Protein AF-A0A1J5MTZ0-F1 (afdb_monomer_lite)

pLDDT: mean 85.76, std 18.76, range [38.5, 98.38]

Structure (mmCIF, N/CA/C/O backbone):
data_AF-A0A1J5MTZ0-F1
#
_entry.id   AF-A0A1J5MTZ0-F1
#
loop_
_atom_site.group_PDB
_atom_site.id
_atom_site.type_symbol
_atom_site.label_atom_id
_atom_site.label_alt_id
_atom_site.label_comp_id
_atom_site.label_asym_id
_atom_site.label_entity_id
_atom_site.label_seq_id
_atom_site.pdbx_PDB_ins_code
_atom_site.Cartn_x
_atom_site.Cartn_y
_atom_site.Cartn_z
_atom_site.occupancy
_atom_site.B_iso_or_equiv
_atom_site.auth_seq_id
_atom_site.auth_comp_id
_atom_site.auth_asym_id
_atom_site.auth_atom_id
_atom_site.pdbx_PDB_model_num
ATOM 1 N N . MET A 1 1 ? 40.871 6.399 12.854 1.00 38.50 1 MET A N 1
ATOM 2 C CA . MET A 1 1 ? 39.591 7.140 12.763 1.00 38.50 1 MET A CA 1
ATOM 3 C C . MET A 1 1 ? 38.499 6.171 12.326 1.00 38.50 1 MET A C 1
ATOM 5 O O . MET A 1 1 ? 38.584 5.656 11.219 1.00 38.50 1 MET A O 1
ATOM 9 N N . ALA A 1 2 ? 37.524 5.854 13.182 1.00 43.09 2 ALA A N 1
ATOM 10 C CA . ALA A 1 2 ? 36.423 4.961 12.815 1.00 43.09 2 ALA A CA 1
ATOM 11 C C . ALA A 1 2 ? 35.306 5.757 12.118 1.00 43.09 2 ALA A C 1
ATOM 13 O O . ALA A 1 2 ? 34.785 6.725 12.670 1.00 43.09 2 ALA A O 1
ATOM 14 N N . LYS A 1 3 ? 34.948 5.355 10.895 1.00 49.22 3 LYS A N 1
ATOM 15 C CA . LYS A 1 3 ? 33.799 5.883 10.146 1.00 49.22 3 LYS A CA 1
ATOM 16 C C . LYS A 1 3 ? 32.517 5.452 10.870 1.00 49.22 3 LYS A C 1
ATOM 18 O O . LYS A 1 3 ? 32.159 4.278 10.833 1.00 49.22 3 LYS A O 1
ATOM 23 N N . VAL A 1 4 ? 31.820 6.384 11.521 1.00 53.94 4 VAL A N 1
ATOM 24 C CA . VAL A 1 4 ? 30.452 6.146 12.005 1.00 53.94 4 VAL A CA 1
ATOM 25 C C . VAL A 1 4 ? 29.535 6.099 10.787 1.00 53.94 4 VAL A C 1
ATOM 27 O O . VAL A 1 4 ? 29.162 7.129 10.227 1.00 53.94 4 VAL A O 1
ATOM 30 N N . TRP A 1 5 ? 29.174 4.895 10.357 1.00 55.31 5 TRP A N 1
ATOM 31 C CA . TRP A 1 5 ? 28.112 4.704 9.378 1.00 55.31 5 TRP A CA 1
ATOM 32 C C . TRP A 1 5 ? 26.765 4.979 10.056 1.00 55.31 5 TRP A C 1
ATOM 34 O O . TRP A 1 5 ? 26.237 4.143 10.789 1.00 55.31 5 TRP A O 1
ATOM 44 N N . LYS A 1 6 ? 26.181 6.162 9.824 1.00 52.44 6 LYS A N 1
ATOM 45 C CA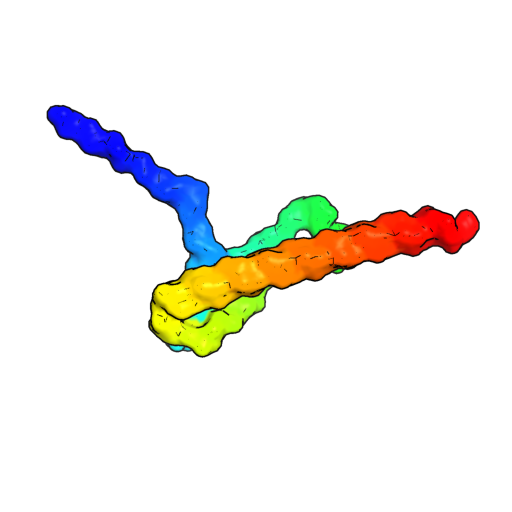 . LYS A 1 6 ? 24.751 6.379 10.084 1.00 52.44 6 LYS A CA 1
ATOM 46 C C . LYS A 1 6 ? 23.961 5.570 9.053 1.00 52.44 6 LYS A C 1
ATOM 48 O O . LYS A 1 6 ? 23.795 6.008 7.921 1.00 52.44 6 LYS A O 1
ATOM 53 N N . MET A 1 7 ? 23.475 4.397 9.451 1.00 47.78 7 MET A N 1
ATOM 54 C CA . MET A 1 7 ? 22.490 3.631 8.680 1.00 47.78 7 MET A CA 1
ATOM 55 C C . MET A 1 7 ? 21.280 4.527 8.349 1.00 47.78 7 MET A C 1
ATOM 57 O O . MET A 1 7 ? 20.743 5.158 9.270 1.00 47.78 7 MET A O 1
ATOM 61 N N . PRO A 1 8 ? 20.810 4.604 7.090 1.00 51.53 8 PRO A N 1
ATOM 62 C CA . PRO A 1 8 ? 19.560 5.291 6.784 1.00 51.53 8 PRO A CA 1
ATOM 63 C C . PRO A 1 8 ? 18.405 4.570 7.500 1.00 51.53 8 PRO A C 1
ATOM 65 O O . PRO A 1 8 ? 18.067 3.428 7.201 1.00 51.53 8 PRO A O 1
ATOM 68 N N . LYS A 1 9 ? 17.815 5.233 8.504 1.00 56.88 9 LYS A N 1
ATOM 69 C CA . LYS A 1 9 ? 16.848 4.663 9.467 1.00 56.88 9 LYS A CA 1
ATOM 70 C C . LYS A 1 9 ? 15.436 4.389 8.910 1.00 56.88 9 LYS A C 1
ATOM 72 O O . LYS A 1 9 ? 14.495 4.256 9.689 1.00 56.88 9 LYS A O 1
ATOM 77 N N . LYS A 1 10 ? 15.246 4.278 7.593 1.00 61.84 10 LYS A N 1
ATOM 78 C CA . LYS A 1 10 ? 13.968 3.848 7.002 1.00 61.84 10 LYS A CA 1
ATOM 79 C C . LYS A 1 10 ? 14.233 2.846 5.888 1.00 61.84 10 LYS A C 1
ATOM 81 O O . LYS A 1 10 ? 14.879 3.179 4.901 1.00 61.84 10 LYS A O 1
ATOM 86 N N . ARG A 1 11 ? 13.727 1.620 6.060 1.00 69.56 11 ARG A N 1
ATOM 87 C CA . ARG A 1 11 ? 13.646 0.645 4.967 1.00 69.56 11 ARG A CA 1
ATOM 88 C C . ARG A 1 11 ? 12.783 1.253 3.861 1.00 69.56 11 ARG A C 1
ATOM 90 O O . ARG A 1 11 ? 11.754 1.855 4.173 1.00 69.56 11 ARG A O 1
ATOM 97 N N . ALA A 1 12 ? 13.219 1.129 2.609 1.00 83.69 12 ALA A N 1
ATOM 98 C CA . ALA A 1 12 ? 12.416 1.541 1.466 1.00 83.69 12 ALA A CA 1
ATOM 99 C C . ALA A 1 12 ? 11.028 0.875 1.550 1.00 83.69 12 ALA A C 1
ATOM 101 O O . ALA A 1 12 ? 10.947 -0.298 1.926 1.00 83.69 12 ALA A O 1
ATOM 102 N N . PRO A 1 13 ? 9.934 1.585 1.229 1.00 89.75 13 PRO A N 1
ATOM 103 C CA . PRO A 1 13 ? 8.579 1.040 1.321 1.00 89.75 13 PRO A CA 1
ATOM 104 C C . PRO A 1 13 ? 8.255 0.070 0.171 1.00 89.75 13 PRO A C 1
ATOM 106 O O . PRO A 1 13 ? 7.091 -0.147 -0.152 1.00 89.75 13 PRO A O 1
ATOM 109 N N . TYR A 1 14 ? 9.274 -0.490 -0.481 1.00 95.44 14 TYR A N 1
ATOM 110 C CA . TYR A 1 14 ? 9.145 -1.423 -1.585 1.00 95.44 14 TYR A CA 1
ATOM 111 C C . TYR A 1 14 ? 10.244 -2.487 -1.547 1.00 95.44 14 TYR A C 1
ATOM 113 O O . TYR A 1 14 ? 11.287 -2.306 -0.920 1.00 95.44 14 TYR A O 1
ATOM 121 N N . TYR A 1 15 ? 9.994 -3.603 -2.220 1.00 96.06 15 TYR A N 1
ATOM 122 C CA . TYR A 1 15 ? 10.907 -4.733 -2.338 1.00 96.06 15 TYR A CA 1
ATOM 123 C C . TYR A 1 15 ? 10.797 -5.367 -3.729 1.00 96.06 15 TYR A C 1
ATOM 125 O O . TYR A 1 15 ? 9.782 -5.211 -4.410 1.00 96.06 15 TYR A O 1
ATOM 133 N N . TRP A 1 16 ? 11.852 -6.056 -4.161 1.00 96.44 16 TRP A N 1
ATOM 134 C CA . TRP A 1 16 ? 11.853 -6.847 -5.391 1.00 96.44 16 TRP A CA 1
ATOM 135 C C . TRP A 1 16 ? 11.381 -8.270 -5.103 1.00 96.44 16 TRP A C 1
ATOM 137 O O . TRP A 1 16 ? 11.887 -8.911 -4.183 1.00 96.44 16 TRP A O 1
ATOM 147 N N . ASP A 1 17 ? 10.447 -8.774 -5.901 1.00 96.12 17 ASP A N 1
ATOM 148 C CA . ASP A 1 17 ? 10.017 -10.173 -5.882 1.00 96.12 17 ASP A CA 1
ATOM 149 C C . ASP A 1 17 ? 9.528 -10.587 -7.275 1.00 96.12 17 ASP A C 1
ATOM 151 O O . ASP A 1 17 ? 9.101 -9.742 -8.055 1.00 96.12 17 ASP A O 1
ATOM 155 N N . ARG A 1 18 ? 9.590 -11.880 -7.616 1.00 93.50 18 ARG A N 1
ATOM 156 C CA . ARG A 1 18 ? 8.976 -12.466 -8.832 1.00 93.50 18 ARG A CA 1
ATOM 157 C C . ARG A 1 18 ? 9.092 -11.621 -10.119 1.00 93.50 18 ARG A C 1
ATOM 159 O O . ARG A 1 18 ? 8.166 -11.567 -10.924 1.00 93.50 18 ARG A O 1
ATOM 166 N N . GLY A 1 19 ? 10.234 -10.964 -10.328 1.00 96.62 19 GLY A N 1
ATOM 167 C CA . GLY A 1 19 ? 10.497 -10.174 -11.532 1.00 96.62 19 GLY A CA 1
ATOM 168 C C . GLY A 1 19 ? 9.899 -8.762 -11.557 1.00 96.62 19 GLY A C 1
ATOM 169 O O . GLY A 1 19 ? 9.745 -8.219 -12.649 1.00 96.62 19 GLY A O 1
ATOM 170 N N . GLY A 1 20 ? 9.556 -8.165 -10.413 1.00 97.81 20 GLY A N 1
ATOM 171 C CA . GLY A 1 20 ? 9.111 -6.773 -10.335 1.00 97.81 20 GLY A CA 1
ATOM 172 C C . GLY A 1 20 ? 9.150 -6.194 -8.921 1.00 97.81 20 GLY A C 1
ATOM 173 O O . GLY A 1 20 ? 9.347 -6.905 -7.935 1.00 97.81 20 GLY A O 1
ATOM 174 N N . TYR A 1 21 ? 8.949 -4.882 -8.818 1.00 98.38 21 TYR A N 1
ATOM 175 C CA . TYR A 1 21 ? 8.874 -4.203 -7.527 1.00 98.38 21 TYR A CA 1
ATOM 176 C C . TYR A 1 21 ? 7.454 -4.186 -6.951 1.00 98.38 21 TYR A C 1
ATOM 178 O O . TYR A 1 21 ? 6.468 -3.993 -7.667 1.00 98.38 21 TYR A O 1
ATOM 186 N N . TYR A 1 22 ? 7.366 -4.332 -5.632 1.00 98.25 22 TYR A N 1
ATOM 187 C CA . TYR A 1 22 ? 6.134 -4.311 -4.849 1.00 98.25 22 TYR A CA 1
ATOM 188 C C . TYR A 1 22 ? 6.268 -3.324 -3.699 1.00 98.25 22 TYR A C 1
ATOM 190 O O . TYR A 1 22 ? 7.285 -3.307 -3.016 1.00 98.25 22 TYR A O 1
ATOM 198 N N . PHE A 1 23 ? 5.232 -2.534 -3.452 1.00 98.12 23 PHE A N 1
ATOM 199 C CA . PHE A 1 23 ? 5.075 -1.749 -2.236 1.00 98.12 23 PHE A CA 1
ATOM 200 C C . PHE A 1 23 ? 4.618 -2.647 -1.085 1.00 98.12 23 PHE A C 1
ATOM 202 O O . PHE A 1 23 ? 3.764 -3.511 -1.284 1.00 98.12 23 PHE A O 1
ATOM 209 N N . LEU A 1 24 ? 5.148 -2.414 0.117 1.00 96.38 24 LEU A N 1
ATOM 210 C CA . LEU A 1 24 ? 4.717 -3.071 1.351 1.00 96.38 24 LEU A CA 1
ATOM 211 C C . LEU A 1 24 ? 4.556 -2.036 2.460 1.00 96.38 24 LEU A C 1
ATOM 213 O O . LEU A 1 24 ? 5.511 -1.349 2.827 1.00 96.38 24 LEU A O 1
ATOM 217 N N . LYS A 1 25 ? 3.377 -2.013 3.085 1.00 95.31 25 LYS A N 1
ATOM 218 C CA . LYS A 1 25 ? 3.146 -1.253 4.315 1.00 95.31 25 LYS A CA 1
ATOM 219 C C . LYS A 1 25 ? 2.299 -2.039 5.297 1.00 95.31 25 LYS A C 1
ATOM 221 O O . LYS A 1 25 ? 1.222 -2.520 4.969 1.00 95.31 25 LYS A O 1
ATOM 226 N N . TRP A 1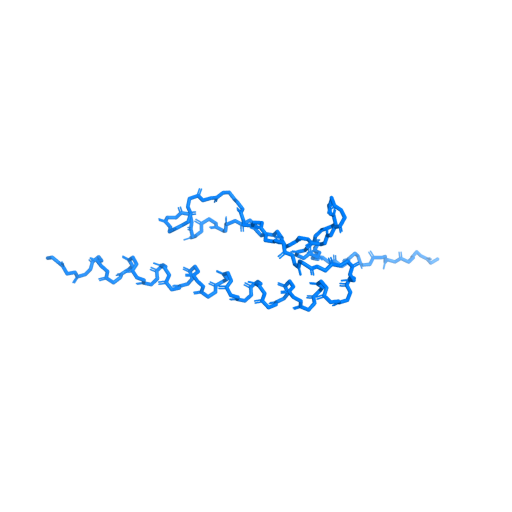 26 ? 2.790 -2.156 6.523 1.00 96.25 26 TRP A N 1
ATOM 227 C CA . TRP A 1 26 ? 2.039 -2.744 7.628 1.00 96.25 26 TRP A CA 1
ATOM 228 C C . TRP A 1 26 ? 0.896 -1.828 8.031 1.00 96.25 26 TRP A C 1
ATOM 230 O O . TRP A 1 26 ? 1.116 -0.620 8.131 1.00 96.25 26 TRP A O 1
ATOM 240 N N . VAL A 1 27 ? -0.284 -2.393 8.297 1.00 96.38 27 VAL A N 1
ATOM 241 C CA . VAL A 1 27 ? -1.434 -1.617 8.774 1.00 96.38 27 VAL A CA 1
ATOM 242 C C . VAL A 1 27 ? -1.140 -1.132 10.202 1.00 96.38 27 VAL A C 1
ATOM 244 O O . VAL A 1 27 ? -0.983 -1.954 11.118 1.00 96.38 27 VAL A O 1
ATOM 247 N N . PRO A 1 28 ? -1.027 0.191 10.438 1.00 95.75 28 PRO A N 1
ATOM 248 C CA . PRO A 1 28 ? -0.812 0.733 11.774 1.00 95.75 28 PRO A CA 1
ATOM 249 C C . PRO A 1 28 ? -1.956 0.363 12.720 1.00 95.75 28 PRO A C 1
ATOM 251 O O . PRO A 1 28 ? -3.116 0.333 12.319 1.00 95.75 28 PRO A O 1
ATOM 254 N N . LYS A 1 29 ? -1.650 0.162 14.010 1.00 95.19 29 LYS A N 1
ATOM 255 C CA . LYS A 1 29 ? -2.635 -0.266 15.024 1.00 95.19 29 LYS A CA 1
ATOM 256 C C . LYS A 1 29 ? -3.914 0.586 15.024 1.00 95.19 29 LYS A C 1
ATOM 258 O O . LYS A 1 29 ? -4.993 0.022 15.148 1.00 95.19 29 LYS A O 1
ATOM 263 N N . ARG A 1 30 ? -3.793 1.909 14.836 1.00 94.94 30 ARG A N 1
ATOM 264 C CA . ARG A 1 30 ? -4.931 2.849 14.816 1.00 94.94 30 ARG A CA 1
ATOM 265 C C . ARG A 1 30 ? -5.928 2.621 13.676 1.00 94.94 30 ARG A C 1
ATOM 267 O O . ARG A 1 30 ? -7.056 3.065 13.790 1.00 94.94 30 ARG A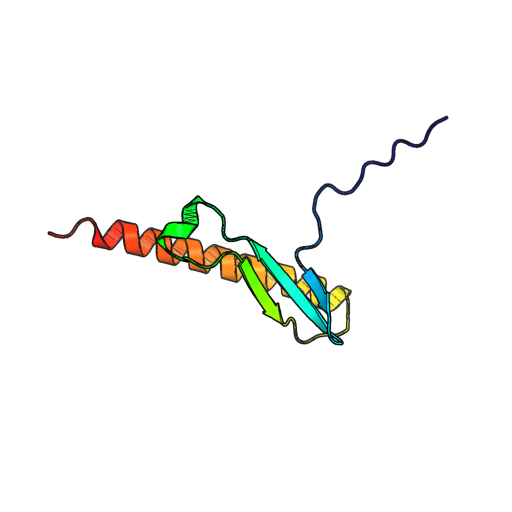 O 1
ATOM 274 N N . TYR A 1 31 ? -5.516 1.944 12.607 1.00 96.00 31 TYR A N 1
ATOM 275 C CA . TYR A 1 31 ? -6.372 1.649 11.459 1.00 96.00 31 TYR A CA 1
ATOM 276 C C . TYR A 1 31 ? -6.861 0.203 11.434 1.00 96.00 31 TYR A C 1
ATOM 278 O O . TYR A 1 31 ? -7.613 -0.160 10.543 1.00 96.00 31 TYR A O 1
ATOM 286 N N . ARG A 1 32 ? -6.497 -0.635 12.414 1.00 93.94 32 ARG A N 1
ATOM 287 C CA . ARG A 1 32 ? -6.944 -2.039 12.437 1.00 93.94 32 ARG A CA 1
ATOM 288 C C . ARG A 1 32 ? -8.457 -2.206 12.599 1.00 93.94 32 ARG A C 1
ATOM 290 O O . ARG A 1 32 ? -8.974 -3.273 12.302 1.00 93.94 32 ARG A O 1
ATOM 297 N N . THR A 1 33 ? -9.155 -1.176 13.078 1.00 94.06 33 THR A N 1
ATOM 298 C CA . THR A 1 33 ? -10.624 -1.156 13.171 1.00 94.06 33 THR A CA 1
ATOM 299 C C . THR A 1 33 ? -11.300 -0.920 11.820 1.00 94.06 33 THR A C 1
ATOM 301 O O . THR A 1 33 ? -12.446 -1.324 11.644 1.00 94.06 33 THR A O 1
ATOM 304 N N . VAL A 1 34 ? -10.605 -0.282 10.870 1.00 95.06 34 VAL A N 1
ATOM 305 C CA . VAL A 1 34 ? -11.106 0.017 9.515 1.00 95.06 34 VAL A CA 1
ATOM 306 C C . VAL A 1 34 ? -10.511 -0.887 8.440 1.00 95.06 34 VAL A C 1
ATOM 308 O O . VAL A 1 34 ? -11.132 -1.100 7.406 1.00 95.06 34 VAL A O 1
ATOM 311 N N . ASP A 1 35 ? -9.317 -1.427 8.675 1.00 94.25 35 ASP A N 1
ATOM 312 C CA . ASP A 1 35 ? -8.625 -2.346 7.779 1.00 94.25 35 ASP A CA 1
ATOM 313 C C . ASP A 1 35 ? -8.065 -3.520 8.603 1.00 94.25 35 ASP A C 1
ATOM 315 O O . ASP A 1 35 ? -7.051 -3.368 9.291 1.00 94.25 35 ASP A O 1
ATOM 319 N N . PRO A 1 36 ? -8.714 -4.699 8.574 1.00 93.62 36 PRO A N 1
ATOM 320 C CA . PRO A 1 36 ? -8.308 -5.845 9.385 1.00 93.62 36 PRO A CA 1
ATOM 321 C C . PRO A 1 36 ? -7.061 -6.558 8.841 1.00 93.62 36 PRO A C 1
ATOM 323 O O . PRO A 1 36 ? -6.586 -7.518 9.452 1.00 93.62 36 PRO A O 1
ATOM 326 N N . ARG A 1 37 ? -6.527 -6.143 7.683 1.00 96.00 37 ARG A N 1
ATOM 327 C CA . ARG A 1 37 ? -5.343 -6.769 7.088 1.00 96.00 37 ARG A CA 1
ATOM 328 C C . ARG A 1 37 ? -4.115 -6.547 7.971 1.00 96.00 37 ARG A C 1
ATOM 330 O O . ARG A 1 37 ? -3.994 -5.576 8.712 1.00 96.00 37 ARG A O 1
ATOM 337 N N . GLN A 1 38 ? -3.146 -7.450 7.857 1.00 96.00 38 GLN A N 1
ATOM 338 C CA . GLN A 1 38 ? -1.859 -7.302 8.535 1.00 96.00 38 GLN A CA 1
ATOM 339 C C . GLN A 1 38 ? -0.964 -6.269 7.825 1.00 96.00 38 GLN A C 1
ATOM 341 O O . GLN A 1 38 ? -0.303 -5.441 8.461 1.00 96.00 38 GLN A O 1
ATOM 346 N N . SER A 1 39 ? -0.962 -6.308 6.495 1.00 95.88 39 SER A N 1
ATOM 347 C CA . SER A 1 39 ? -0.212 -5.412 5.626 1.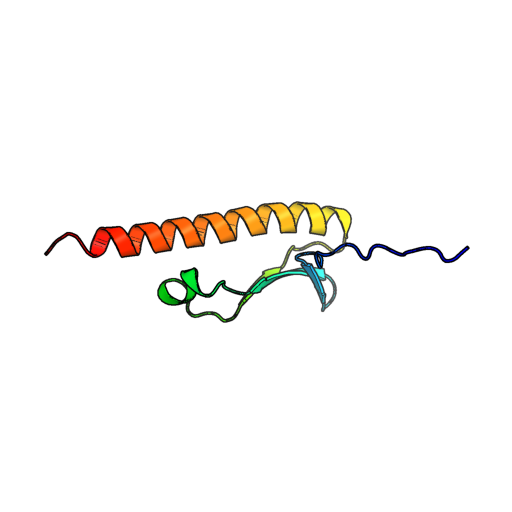00 95.88 39 SER A CA 1
ATOM 348 C C . SER A 1 39 ? -0.923 -5.234 4.286 1.00 95.88 39 SER A C 1
ATOM 350 O O . SER A 1 39 ? -1.762 -6.041 3.882 1.00 95.88 39 SER A O 1
ATOM 352 N N . VAL A 1 40 ? -0.569 -4.155 3.599 1.00 96.44 40 VAL A N 1
ATOM 353 C CA . VAL A 1 40 ? -0.961 -3.856 2.227 1.00 96.44 40 VAL A CA 1
ATOM 354 C C . VAL A 1 40 ? 0.250 -4.103 1.338 1.00 96.44 40 VAL A C 1
ATOM 356 O O . VAL A 1 40 ? 1.311 -3.508 1.552 1.00 96.44 40 VAL A O 1
ATOM 359 N N . VAL A 1 41 ? 0.079 -4.986 0.353 1.00 97.25 41 VAL A N 1
ATOM 360 C CA . VAL A 1 41 ? 1.071 -5.291 -0.682 1.00 97.25 41 VAL A CA 1
ATOM 361 C C . VAL A 1 41 ? 0.484 -4.919 -2.034 1.00 97.25 41 VAL A C 1
ATOM 363 O O . VAL A 1 41 ? -0.613 -5.361 -2.369 1.00 97.25 41 VAL A O 1
ATOM 366 N N . ILE A 1 42 ? 1.195 -4.097 -2.801 1.00 97.38 42 ILE A N 1
ATOM 367 C CA . ILE A 1 42 ? 0.726 -3.588 -4.096 1.00 97.38 42 ILE A CA 1
ATOM 368 C C . ILE A 1 42 ? 1.853 -3.747 -5.113 1.00 97.38 42 ILE A C 1
ATOM 370 O O . ILE A 1 42 ? 2.973 -3.309 -4.860 1.00 97.38 42 ILE A O 1
ATOM 374 N N . SER A 1 43 ? 1.579 -4.359 -6.268 1.00 97.69 43 SER A N 1
ATOM 375 C CA . SER A 1 43 ? 2.559 -4.395 -7.358 1.00 97.69 43 SER A CA 1
ATOM 376 C C . SER A 1 43 ? 2.771 -2.988 -7.916 1.00 97.69 43 SER A C 1
ATOM 378 O O . SER A 1 43 ? 1.816 -2.260 -8.171 1.00 97.69 43 SER A O 1
ATOM 380 N N . LEU A 1 44 ? 4.028 -2.596 -8.120 1.00 98.00 44 LEU A N 1
ATOM 381 C CA . LEU A 1 44 ? 4.382 -1.308 -8.725 1.00 98.00 44 LEU A CA 1
ATOM 382 C C . LEU A 1 44 ? 4.477 -1.395 -10.253 1.00 98.00 44 LEU A C 1
ATOM 384 O O . LEU A 1 44 ? 4.703 -0.379 -10.917 1.00 98.00 44 LEU A O 1
ATOM 388 N N . HIS A 1 45 ? 4.301 -2.600 -10.810 1.00 97.06 45 HIS A N 1
ATOM 389 C CA . HIS A 1 45 ? 4.309 -2.865 -12.249 1.00 97.06 45 HIS A CA 1
ATOM 390 C C . HIS A 1 45 ? 5.515 -2.238 -12.957 1.00 97.06 45 HIS A C 1
ATOM 392 O O . HIS A 1 45 ? 5.395 -1.640 -14.023 1.00 97.06 45 HIS A O 1
ATOM 398 N N . THR A 1 46 ? 6.682 -2.313 -12.324 1.00 97.31 46 THR A N 1
ATOM 399 C CA . THR A 1 46 ? 7.938 -1.852 -12.904 1.00 97.31 46 THR A CA 1
ATOM 400 C C . THR A 1 46 ? 9.075 -2.754 -12.462 1.00 97.31 46 THR A C 1
ATOM 402 O O . THR A 1 46 ? 9.025 -3.376 -11.393 1.00 97.31 46 THR A O 1
ATOM 405 N N . LYS A 1 47 ? 10.085 -2.828 -13.326 1.00 97.81 47 LYS A N 1
ATOM 406 C CA . LYS A 1 47 ? 11.367 -3.464 -13.047 1.00 97.81 47 LYS A CA 1
ATOM 407 C C . LYS A 1 47 ? 12.474 -2.446 -12.752 1.00 97.81 47 LYS A C 1
ATOM 409 O O . LYS A 1 47 ? 13.573 -2.855 -12.403 1.00 97.81 47 LYS A O 1
ATOM 414 N N . ASP A 1 48 ? 12.191 -1.153 -12.901 1.00 97.06 48 ASP A N 1
ATOM 415 C CA . ASP A 1 48 ? 13.129 -0.063 -12.648 1.00 97.06 48 ASP A CA 1
ATOM 416 C C . ASP A 1 48 ? 13.002 0.433 -11.202 1.00 97.06 48 ASP A C 1
ATOM 418 O O . ASP A 1 48 ? 11.908 0.756 -10.732 1.00 97.06 48 ASP A O 1
ATOM 422 N N . GLU A 1 49 ? 14.121 0.485 -10.479 1.00 95.44 49 GLU A N 1
ATOM 423 C CA . GLU A 1 49 ? 14.128 0.834 -9.054 1.00 95.44 49 GLU A CA 1
ATOM 424 C C . GLU A 1 49 ? 13.776 2.307 -8.809 1.00 95.44 49 GLU A C 1
ATOM 426 O O . GLU A 1 49 ? 13.076 2.640 -7.849 1.00 95.44 49 GLU A O 1
ATOM 431 N N . LEU A 1 50 ? 14.225 3.210 -9.686 1.00 96.06 50 LEU A N 1
ATOM 432 C CA . LEU A 1 50 ? 13.958 4.641 -9.547 1.00 96.06 50 LEU A CA 1
ATOM 433 C C . LEU A 1 50 ? 12.476 4.944 -9.786 1.00 96.06 50 LEU A C 1
ATOM 435 O O . LEU A 1 50 ? 11.871 5.746 -9.067 1.00 96.06 50 LEU A O 1
ATOM 439 N N . GLU A 1 51 ? 11.871 4.296 -10.774 1.00 97.62 51 GLU A N 1
ATOM 440 C CA . GLU A 1 51 ? 10.436 4.329 -11.016 1.00 9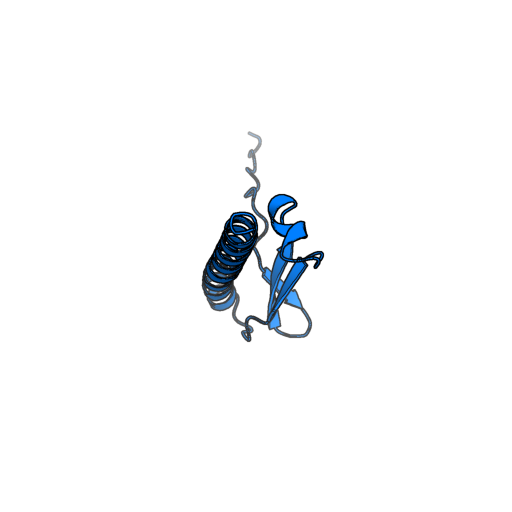7.62 51 GLU A CA 1
ATOM 441 C C . GLU A 1 51 ? 9.666 3.693 -9.850 1.00 97.62 51 GLU A C 1
ATOM 443 O O . GLU A 1 51 ? 8.683 4.275 -9.381 1.00 97.62 51 GLU A O 1
ATOM 448 N N . ALA A 1 52 ? 10.137 2.558 -9.321 1.00 97.62 52 ALA A N 1
ATOM 449 C CA . ALA A 1 52 ? 9.546 1.913 -8.152 1.00 97.62 52 ALA A CA 1
ATOM 450 C C . ALA A 1 52 ? 9.539 2.849 -6.940 1.00 97.62 52 ALA A C 1
ATOM 452 O O . ALA A 1 52 ? 8.510 2.984 -6.281 1.00 97.62 52 ALA A O 1
ATOM 453 N N . ALA A 1 53 ? 10.630 3.574 -6.684 1.00 96.44 53 ALA A N 1
ATOM 454 C CA . ALA A 1 53 ? 10.707 4.541 -5.594 1.00 96.44 53 ALA A CA 1
ATOM 455 C C . ALA A 1 53 ? 9.663 5.663 -5.726 1.00 96.44 53 ALA A C 1
ATOM 457 O O . ALA A 1 53 ? 8.980 5.997 -4.753 1.00 96.44 53 ALA A O 1
ATOM 458 N N . LYS A 1 54 ? 9.493 6.215 -6.935 1.00 96.94 54 LYS A N 1
ATOM 459 C CA . LYS A 1 54 ? 8.486 7.253 -7.219 1.00 96.94 54 LYS A CA 1
ATOM 460 C C . LYS A 1 54 ? 7.067 6.718 -7.028 1.00 96.94 54 LYS A C 1
ATOM 462 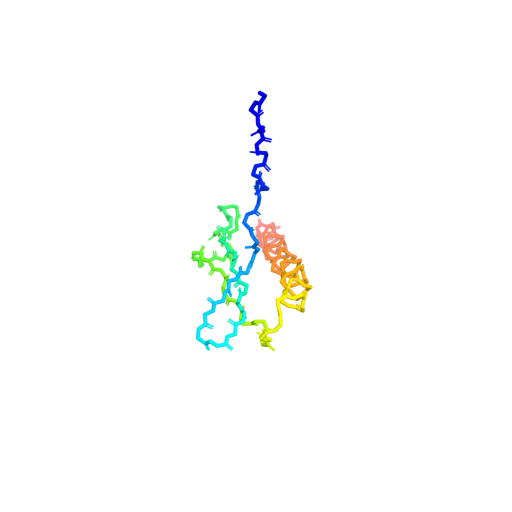O O . LYS A 1 54 ? 6.256 7.353 -6.352 1.00 96.94 54 LYS A O 1
ATOM 467 N N . LYS A 1 55 ? 6.775 5.536 -7.581 1.00 97.94 55 LYS A N 1
ATOM 468 C CA . LYS A 1 55 ? 5.460 4.893 -7.467 1.00 97.94 55 LYS A CA 1
ATOM 469 C C . LYS A 1 55 ? 5.137 4.520 -6.024 1.00 97.94 55 LYS A C 1
ATOM 471 O O . LYS A 1 55 ? 4.039 4.808 -5.565 1.00 97.94 55 LYS A O 1
ATOM 476 N N . ALA A 1 56 ? 6.091 3.960 -5.285 1.00 97.44 56 ALA A N 1
ATOM 477 C CA . ALA A 1 56 ? 5.911 3.593 -3.886 1.00 97.44 56 ALA A CA 1
ATOM 478 C C . ALA A 1 56 ? 5.559 4.808 -3.016 1.00 97.44 56 ALA A C 1
ATOM 480 O O . ALA A 1 56 ? 4.664 4.716 -2.181 1.00 97.44 56 ALA A O 1
ATOM 481 N N . ALA A 1 57 ? 6.195 5.962 -3.244 1.00 96.50 57 ALA A N 1
ATOM 482 C CA . ALA A 1 57 ? 5.860 7.198 -2.536 1.00 96.50 57 ALA A CA 1
ATOM 483 C C . ALA A 1 57 ? 4.439 7.704 -2.856 1.00 96.50 57 ALA A C 1
ATOM 485 O O . ALA A 1 57 ? 3.751 8.217 -1.972 1.00 96.50 57 ALA A O 1
ATOM 486 N N . ALA A 1 58 ? 3.984 7.564 -4.104 1.00 97.06 58 ALA A N 1
ATOM 487 C CA . ALA A 1 58 ? 2.621 7.921 -4.497 1.00 97.06 58 ALA A CA 1
ATOM 488 C C . ALA A 1 58 ? 1.581 6.962 -3.890 1.00 97.06 58 ALA A C 1
ATOM 490 O O . ALA A 1 58 ? 0.613 7.414 -3.277 1.00 97.06 58 ALA A O 1
ATOM 491 N N . VAL A 1 59 ? 1.822 5.651 -3.991 1.00 97.94 59 VAL A N 1
ATOM 492 C CA . VAL A 1 59 ? 0.983 4.598 -3.398 1.00 97.94 59 VAL A CA 1
ATOM 493 C C . VAL A 1 59 ? 0.892 4.767 -1.884 1.00 97.94 59 VAL A C 1
ATOM 495 O O . VAL A 1 59 ? -0.196 4.678 -1.323 1.00 97.94 59 VAL A O 1
ATOM 498 N N . GLU A 1 60 ? 1.999 5.085 -1.209 1.00 96.56 60 GLU A N 1
ATOM 499 C CA . GLU A 1 60 ? 1.993 5.296 0.237 1.00 96.56 60 GLU A CA 1
ATOM 500 C C . GLU A 1 60 ? 1.034 6.415 0.657 1.00 96.56 60 GLU A C 1
ATOM 502 O O . GLU A 1 60 ? 0.283 6.247 1.621 1.00 96.56 60 GLU A O 1
ATOM 507 N N . LYS A 1 61 ? 1.040 7.543 -0.066 1.00 96.94 61 LYS A N 1
ATOM 508 C CA . LYS A 1 61 ? 0.133 8.669 0.197 1.00 96.94 61 LYS A CA 1
ATOM 509 C C . LYS A 1 61 ? -1.328 8.275 -0.010 1.00 96.94 61 LYS A C 1
ATOM 511 O O . LYS A 1 61 ? -2.171 8.661 0.793 1.00 96.94 61 LYS A O 1
ATOM 516 N N . GLN A 1 62 ? -1.618 7.491 -1.047 1.00 97.50 62 GLN A N 1
ATOM 517 C CA . GLN A 1 62 ? -2.973 7.014 -1.336 1.00 97.50 62 GLN A CA 1
ATOM 518 C C . GLN A 1 62 ? -3.482 6.051 -0.260 1.00 97.50 62 GLN A C 1
ATOM 520 O O . GLN A 1 62 ? -4.588 6.232 0.242 1.00 97.50 62 GLN A O 1
ATOM 525 N N . VAL A 1 63 ? -2.664 5.070 0.140 1.00 96.62 63 VAL A N 1
ATOM 526 C CA . VAL A 1 63 ? -2.998 4.126 1.220 1.00 96.62 63 VAL A CA 1
ATOM 527 C C . VAL A 1 63 ? -3.248 4.876 2.527 1.00 96.62 63 VAL A C 1
ATOM 529 O O . VAL A 1 63 ? -4.227 4.609 3.217 1.00 96.62 63 VAL A O 1
ATOM 532 N N . GLN A 1 64 ? -2.401 5.859 2.840 1.00 96.38 64 GLN A N 1
ATOM 533 C CA . GLN A 1 64 ? -2.556 6.689 4.029 1.00 96.38 64 GLN A CA 1
ATOM 534 C C . GLN A 1 64 ? -3.875 7.479 4.011 1.00 96.38 64 GLN A C 1
ATOM 536 O O . GLN A 1 64 ? -4.645 7.388 4.963 1.00 96.38 64 GLN A O 1
ATOM 541 N N . ALA A 1 65 ? -4.166 8.189 2.917 1.00 96.62 65 ALA A N 1
ATOM 542 C CA . ALA A 1 65 ? -5.393 8.970 2.771 1.00 96.62 65 ALA A CA 1
ATOM 543 C C . ALA A 1 65 ? -6.664 8.103 2.807 1.00 96.62 65 ALA A C 1
ATOM 545 O O . ALA A 1 65 ? -7.672 8.515 3.375 1.00 96.62 65 ALA A O 1
ATOM 546 N N . ASN A 1 66 ? -6.618 6.893 2.240 1.00 96.00 66 ASN A N 1
ATOM 547 C CA . ASN A 1 66 ? -7.728 5.943 2.308 1.00 96.00 66 ASN A CA 1
ATOM 548 C C . ASN A 1 66 ? -8.034 5.545 3.759 1.00 96.00 66 ASN A C 1
ATOM 550 O O . ASN A 1 66 ? -9.180 5.646 4.188 1.00 96.00 66 ASN A O 1
ATOM 554 N N . TRP A 1 67 ? -7.011 5.164 4.529 1.00 96.81 67 TRP A N 1
ATOM 555 C CA . TRP A 1 67 ? -7.186 4.835 5.942 1.00 96.81 67 TRP A CA 1
ATOM 556 C C . TRP A 1 67 ? -7.717 6.012 6.763 1.00 96.81 67 TRP A C 1
ATOM 558 O O . TRP A 1 67 ? -8.579 5.815 7.618 1.00 96.81 67 TRP A O 1
ATOM 568 N N . ASP A 1 68 ? -7.232 7.227 6.496 1.00 96.19 68 ASP A N 1
ATOM 569 C CA . ASP A 1 68 ? -7.732 8.441 7.146 1.00 96.19 68 ASP A CA 1
ATOM 570 C C . ASP A 1 68 ? -9.216 8.685 6.824 1.00 96.19 68 ASP A C 1
ATOM 572 O O . ASP A 1 68 ? -10.001 8.972 7.728 1.00 96.19 68 ASP A O 1
ATOM 576 N N . GLY A 1 69 ? -9.625 8.487 5.567 1.00 95.62 69 GLY A N 1
ATOM 577 C CA . GLY A 1 69 ? -11.023 8.594 5.144 1.00 95.62 69 GLY A CA 1
ATOM 578 C C . GLY A 1 69 ? -11.934 7.543 5.785 1.00 95.62 69 GLY A C 1
ATOM 579 O O . GLY A 1 69 ? -13.006 7.883 6.281 1.00 95.62 69 GLY A O 1
ATOM 580 N N . LEU A 1 70 ? -11.501 6.279 5.837 1.00 93.44 70 LEU A N 1
ATOM 581 C CA . LEU A 1 70 ? -12.272 5.204 6.474 1.00 93.44 70 LEU A CA 1
ATOM 582 C C . LEU A 1 70 ? -12.456 5.445 7.976 1.00 93.44 70 LEU A C 1
ATOM 584 O O . LEU A 1 70 ? -13.541 5.223 8.514 1.00 93.44 70 LEU A O 1
ATOM 588 N N . LEU A 1 71 ? -11.405 5.912 8.656 1.00 93.62 71 LEU A N 1
ATOM 589 C CA . LEU A 1 71 ? -11.453 6.184 10.091 1.00 93.62 71 LEU A CA 1
ATOM 590 C C . LEU A 1 71 ? -12.366 7.374 10.408 1.00 93.62 71 LEU A C 1
ATOM 592 O O . LEU A 1 71 ? -13.128 7.320 11.372 1.00 93.62 71 LEU A O 1
ATOM 596 N N . ALA A 1 72 ? -12.337 8.417 9.574 1.00 91.81 72 ALA A N 1
ATOM 597 C CA . ALA A 1 72 ? -13.262 9.541 9.681 1.00 91.81 72 ALA A CA 1
ATOM 598 C C . ALA A 1 72 ? -14.722 9.119 9.429 1.00 91.81 72 ALA A C 1
ATOM 600 O O . ALA A 1 72 ? -15.609 9.570 10.151 1.00 91.81 72 ALA A O 1
ATOM 601 N N . GLY A 1 73 ? -14.966 8.220 8.466 1.00 85.38 73 GLY A N 1
ATOM 602 C CA . GLY A 1 73 ? -16.290 7.650 8.191 1.00 85.38 73 GLY A CA 1
ATOM 603 C C . GLY A 1 73 ? -16.854 6.867 9.379 1.00 85.38 73 GLY A C 1
ATOM 604 O O . GLY A 1 73 ? -17.935 7.195 9.859 1.00 85.38 73 GLY A O 1
ATOM 605 N N . GLN A 1 74 ? -16.074 5.936 9.949 1.00 74.19 74 GLN A N 1
ATOM 606 C CA . GLN A 1 74 ? -16.466 5.214 11.172 1.00 74.19 74 GLN A CA 1
ATOM 607 C C . GLN A 1 74 ? -16.763 6.153 12.350 1.00 74.19 74 GLN A C 1
ATOM 609 O O . GLN A 1 74 ? -17.654 5.879 13.151 1.00 74.19 74 GLN A O 1
ATOM 614 N N . SER A 1 75 ? -16.024 7.260 12.471 1.00 62.22 75 SER A N 1
ATOM 615 C CA . SER A 1 75 ? -16.266 8.252 13.523 1.00 62.22 75 SER A CA 1
ATOM 616 C C . SER A 1 75 ? -17.558 9.049 13.317 1.00 62.22 75 SER A C 1
ATOM 618 O O . SER A 1 75 ? -18.082 9.581 14.296 1.00 62.22 75 SER A O 1
ATOM 620 N N . ASN A 1 76 ? -18.048 9.182 12.082 1.00 59.47 76 ASN A N 1
ATOM 621 C CA . ASN A 1 76 ? -19.231 9.984 11.770 1.00 59.47 76 ASN A CA 1
ATOM 622 C C . ASN A 1 76 ? -20.527 9.162 11.886 1.00 59.47 76 ASN A C 1
ATOM 624 O O . ASN A 1 76 ? -21.526 9.676 12.383 1.00 59.47 76 ASN A O 1
ATOM 628 N N . ASP A 1 77 ? -20.484 7.869 11.547 1.00 53.62 77 ASP A N 1
ATOM 629 C CA . ASP A 1 77 ? -21.607 6.936 11.747 1.00 53.62 77 ASP A CA 1
ATOM 630 C C . ASP A 1 77 ? -21.924 6.682 13.238 1.00 53.62 77 ASP A C 1
ATOM 632 O O . ASP A 1 77 ? -23.034 6.294 13.588 1.00 53.62 77 ASP A O 1
ATOM 636 N N . ALA A 1 78 ? -20.989 6.969 14.152 1.00 49.12 78 ALA A N 1
ATOM 637 C CA . ALA A 1 78 ? -21.191 6.829 15.597 1.00 49.12 78 ALA A CA 1
ATOM 638 C C . ALA A 1 78 ? -22.002 7.974 16.250 1.00 49.12 78 ALA A C 1
ATOM 640 O O . ALA A 1 78 ? -22.225 7.940 17.461 1.00 49.12 78 ALA A O 1
ATOM 641 N N . ARG A 1 79 ? -22.428 9.002 15.497 1.00 45.75 79 ARG A N 1
ATOM 642 C CA . ARG A 1 79 ? -23.125 10.189 16.043 1.00 45.75 79 ARG A CA 1
ATOM 643 C C . ARG A 1 79 ? -24.553 10.385 15.519 1.00 45.75 79 ARG A C 1
ATOM 645 O O . ARG A 1 79 ? -25.099 11.481 15.612 1.00 45.75 79 ARG A O 1
ATOM 652 N N . SER A 1 80 ? -25.185 9.357 14.967 1.00 45.84 80 SER A N 1
ATOM 653 C CA . SER A 1 80 ? -26.589 9.435 14.543 1.00 45.84 80 SER A CA 1
ATOM 654 C C . SER A 1 80 ? -27.361 8.186 14.962 1.00 45.84 80 SER A C 1
ATOM 656 O O . SER A 1 80 ? -27.596 7.296 14.152 1.00 45.84 80 SER A O 1
ATOM 658 N N . ALA A 1 81 ? -27.735 8.140 16.242 1.00 38.75 81 ALA A N 1
ATOM 659 C CA . ALA A 1 81 ? -28.838 7.353 16.794 1.00 38.75 81 ALA A CA 1
ATOM 660 C C . ALA A 1 81 ? -29.311 8.009 18.098 1.00 38.75 81 ALA A C 1
ATOM 662 O O . ALA A 1 81 ? -28.430 8.441 18.878 1.00 38.75 81 ALA A O 1
#

Radius of gyration: 17.09 Å; chains: 1; bounding box: 68×23×30 Å

Foldseek 3Di:
DDDPDPDPPDDQQWDDDDQFIKGKDADDPLLCVQPVDRIDIGTLPDNDVVSSSVSNVVVVVVVVVVSVVSSVVVVVVVPDD

Sequence (81 aa):
MAKVWKMPKKRAPYYWDRGGYYFLKWVPKRYRTVDPRQSVVISLHTKDELEAAKKAAAVEKQVQANWDGLLAGQSNDARSA

Secondary structure (DSSP, 8-state):
--------SS--SEEEETTEEEEEEE--GGGTTT---SEEEEE---S-HHHHHHHHHHHHHHHHHHHHHHHHHHHHHTT--